Protein AF-A0A820R507-F1 (afdb_monomer)

Mean predicted aligned error: 16.2 Å

Foldseek 3Di:
DDDDDDDPPDDDDDDDPDPDDPVPDDDPPPPDDPPQPPVNVVVVLVCQQVDAAEAEEELVVC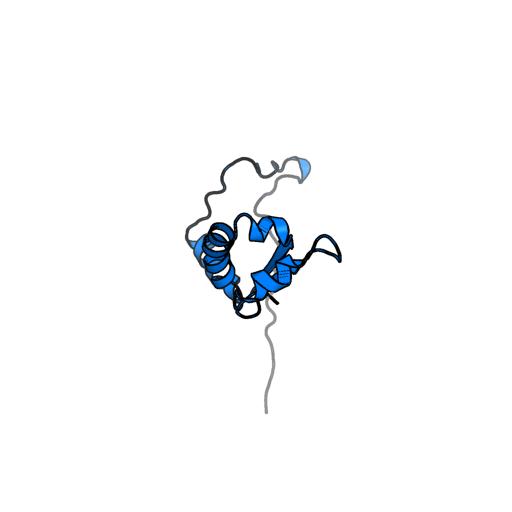LVVVVVCCVPVVVVRVSHHPNHAYEYDYPDPPDCSVVVVVVPVRYD

Nearest PDB structures (foldseek):
  1zkd-assembly1_A  TM=5.007E-01  e=3.782E+00  Rhodopseudomonas palustris CGA009
  1nup-assembly1_A  TM=4.226E-01  e=3.535E+00  Homo sapiens
  8e99-assembly1_D  TM=3.668E-01  e=7.944E+00  Homo sapiens

pLDDT: mean 75.04, std 13.39, range [41.31, 93.81]

Sequence (108 aa):
MHATLTSTTPWRPYIPLDNRSFYEQEYPQSNLPQRISNASYQNVLRQLPSLRLIVLGCARNVERNLDAFRSHMEPIINLFHSSSRILIFESDSKDKTVKKLRQWSRIE

Radius of gyration: 24.2 Å; Cα contacts (8 Å, |Δi|>4): 78; chains: 1; bounding box: 53×50×60 Å

Structure (mmCIF, N/CA/C/O backbone):
data_AF-A0A820R507-F1
#
_entry.id   AF-A0A820R507-F1
#
loop_
_atom_site.group_PDB
_atom_site.id
_atom_site.type_symbol
_atom_site.label_atom_id
_atom_site.label_alt_id
_atom_site.label_comp_id
_atom_site.label_asym_id
_atom_site.label_entity_id
_atom_site.label_seq_id
_atom_site.pdbx_PDB_ins_code
_atom_site.Cartn_x
_atom_site.Cartn_y
_atom_site.Cartn_z
_atom_site.occupancy
_atom_site.B_iso_or_equiv
_atom_site.auth_seq_id
_atom_site.auth_comp_id
_atom_site.auth_asym_id
_atom_site.auth_atom_id
_atom_site.pdbx_PDB_model_num
ATOM 1 N N . MET A 1 1 ? -31.447 -27.097 37.849 1.00 42.00 1 MET A N 1
ATOM 2 C CA . MET A 1 1 ? -30.322 -26.265 37.372 1.00 42.00 1 MET A CA 1
ATOM 3 C C . MET A 1 1 ? -30.913 -25.163 36.509 1.00 42.00 1 MET A C 1
ATOM 5 O O . MET A 1 1 ? -31.551 -25.470 35.513 1.00 42.00 1 MET A O 1
ATOM 9 N N . HIS A 1 2 ? -30.838 -23.920 36.986 1.00 41.31 2 HIS A N 1
ATOM 10 C CA . HIS A 1 2 ? -31.463 -22.739 36.386 1.00 41.31 2 HIS A CA 1
ATOM 11 C C . HIS A 1 2 ? -30.558 -22.108 35.323 1.00 41.31 2 HIS A C 1
ATOM 13 O O . HIS A 1 2 ? -29.364 -21.956 35.559 1.00 41.31 2 HIS A O 1
ATOM 19 N N . ALA A 1 3 ? -31.152 -21.651 34.221 1.00 43.16 3 ALA A N 1
ATOM 20 C CA . ALA A 1 3 ? -30.619 -20.560 33.409 1.00 43.16 3 ALA A CA 1
ATOM 21 C C . ALA A 1 3 ? -31.796 -19.831 32.743 1.00 43.16 3 ALA A C 1
ATOM 23 O O . ALA A 1 3 ? -32.206 -20.147 31.630 1.00 43.16 3 ALA A O 1
ATOM 24 N N . THR A 1 4 ? -32.381 -18.879 33.469 1.00 47.28 4 THR A N 1
ATOM 25 C CA . THR A 1 4 ? -33.401 -17.966 32.948 1.00 47.28 4 THR A CA 1
ATOM 26 C C . THR A 1 4 ? -32.681 -16.745 32.374 1.00 47.28 4 THR A C 1
ATOM 28 O O . THR A 1 4 ? -32.177 -15.911 33.122 1.00 47.28 4 THR A O 1
ATOM 31 N N . LEU A 1 5 ? -32.588 -16.644 31.047 1.00 53.16 5 LEU A N 1
ATOM 32 C CA . LEU A 1 5 ? -32.103 -15.441 30.366 1.00 53.16 5 LEU A CA 1
ATOM 33 C C . LEU A 1 5 ? -33.257 -14.439 30.243 1.00 53.16 5 LEU A C 1
ATOM 35 O O . LEU A 1 5 ? -33.985 -14.438 29.256 1.00 53.16 5 LEU A O 1
ATOM 39 N N . THR A 1 6 ? -33.435 -13.576 31.241 1.00 55.66 6 THR A N 1
ATOM 40 C CA . THR A 1 6 ? -34.301 -12.391 31.126 1.00 55.66 6 THR A CA 1
ATOM 41 C C . THR A 1 6 ? -33.438 -11.141 31.037 1.00 55.66 6 THR A C 1
ATOM 43 O O . THR A 1 6 ? -33.063 -10.557 32.050 1.00 55.66 6 THR A O 1
ATOM 46 N N . SER A 1 7 ? -33.133 -10.723 29.811 1.00 55.88 7 SER A N 1
ATOM 47 C CA . SER A 1 7 ? -32.661 -9.370 29.506 1.00 55.88 7 SER A CA 1
ATOM 48 C C . SER A 1 7 ? -33.596 -8.774 28.458 1.00 55.88 7 SER A C 1
ATOM 50 O O . SER A 1 7 ? -33.295 -8.715 27.270 1.00 55.88 7 SER A O 1
ATOM 52 N N . THR A 1 8 ? -34.798 -8.395 28.886 1.00 59.00 8 THR A N 1
ATOM 53 C CA . THR A 1 8 ? -35.704 -7.567 28.086 1.00 59.00 8 THR A CA 1
ATOM 54 C C . THR A 1 8 ? -35.333 -6.114 28.330 1.00 59.00 8 THR A C 1
ATOM 56 O O . THR A 1 8 ? -35.829 -5.483 29.263 1.00 59.00 8 THR A O 1
ATOM 59 N N . THR A 1 9 ? -34.419 -5.582 27.520 1.00 67.56 9 THR A N 1
ATOM 60 C CA . THR A 1 9 ? -34.203 -4.135 27.467 1.00 67.56 9 THR A CA 1
ATOM 61 C C . THR A 1 9 ? -35.489 -3.506 26.917 1.00 67.56 9 THR A C 1
ATOM 63 O O . THR A 1 9 ? -35.923 -3.894 25.831 1.00 67.56 9 THR A O 1
ATOM 66 N N . PRO A 1 10 ? -36.157 -2.596 27.648 1.00 71.94 10 PRO A N 1
ATOM 67 C CA . PRO A 1 10 ? -37.394 -1.998 27.167 1.00 71.94 10 PRO A CA 1
ATOM 68 C C . PRO A 1 10 ? -37.104 -1.157 25.923 1.00 71.94 10 PRO A C 1
ATOM 70 O O . PRO A 1 10 ? -36.216 -0.301 25.938 1.00 71.94 10 PRO A O 1
ATOM 73 N N . TRP A 1 11 ? -37.859 -1.406 24.852 1.00 61.09 11 TRP A N 1
ATOM 74 C CA . TRP A 1 11 ? -37.844 -0.594 23.640 1.00 61.09 11 TRP A CA 1
ATOM 75 C C . TRP A 1 11 ? -38.111 0.865 24.011 1.00 61.09 11 TRP A C 1
ATOM 77 O O . TRP A 1 11 ? -39.168 1.191 24.551 1.00 61.09 11 TRP A O 1
ATOM 87 N N . ARG A 1 12 ? -37.146 1.747 23.745 1.00 76.94 12 ARG A N 1
ATOM 88 C CA . ARG A 1 12 ? -37.347 3.194 23.847 1.00 76.94 12 ARG A CA 1
ATOM 89 C C . ARG A 1 12 ? -37.554 3.746 22.440 1.00 76.94 12 ARG A C 1
ATOM 91 O O . ARG A 1 12 ? -36.759 3.407 21.561 1.00 76.94 12 ARG A O 1
ATOM 98 N N . PRO A 1 13 ? -38.588 4.569 22.205 1.00 73.50 13 PRO A N 1
ATOM 99 C CA . PRO A 1 13 ? -38.745 5.241 20.926 1.00 73.50 13 PRO A CA 1
ATOM 100 C C . PRO A 1 13 ? -37.520 6.122 20.664 1.00 73.50 13 PRO A C 1
ATOM 102 O O . PRO A 1 13 ? -37.037 6.819 21.559 1.00 73.50 13 PRO A O 1
ATOM 105 N N . TYR A 1 14 ? -37.001 6.054 19.440 1.00 71.69 14 TYR A N 1
ATOM 106 C CA . TYR A 1 14 ? -35.942 6.945 18.987 1.00 71.69 14 TYR A CA 1
ATOM 107 C C . TYR A 1 14 ? -36.497 8.370 18.953 1.00 71.69 14 TYR A C 1
ATOM 109 O O . TYR A 1 14 ? -37.454 8.644 18.233 1.00 71.69 14 TYR A O 1
ATOM 117 N N . ILE A 1 15 ? -35.913 9.256 19.758 1.00 78.25 15 ILE A N 1
ATOM 118 C CA . ILE A 1 15 ? -36.209 10.687 19.740 1.00 78.25 15 ILE A CA 1
ATOM 119 C C . ILE A 1 15 ? -35.116 11.332 18.883 1.00 78.25 15 ILE A C 1
ATOM 121 O O . ILE A 1 15 ? -33.952 11.314 19.299 1.00 78.25 15 ILE A O 1
ATOM 125 N N . PRO A 1 16 ? -35.443 11.856 17.690 1.00 69.19 16 PRO A N 1
ATOM 126 C CA . PRO A 1 16 ? -34.487 12.600 16.884 1.00 69.19 16 PRO A CA 1
ATOM 127 C C . PRO A 1 16 ? -33.944 13.790 17.679 1.00 69.19 16 PRO A C 1
ATOM 129 O O . PRO A 1 16 ? -34.695 14.491 18.355 1.00 69.19 16 PRO A O 1
ATOM 132 N N . LEU A 1 17 ? -32.634 14.026 17.593 1.00 74.50 17 LEU A N 1
ATOM 133 C CA . LEU A 1 17 ? -31.999 15.198 18.207 1.00 74.50 17 LEU A CA 1
ATOM 134 C C . LEU A 1 17 ? -32.384 16.503 17.480 1.00 74.50 17 LEU A C 1
ATOM 136 O O . LEU A 1 17 ? -32.284 17.583 18.055 1.00 74.50 17 LEU A O 1
ATOM 140 N N . ASP A 1 18 ? -32.818 16.385 16.223 1.00 71.25 18 ASP A N 1
ATOM 141 C CA . ASP A 1 18 ? -33.277 17.477 15.372 1.00 71.25 18 ASP A CA 1
ATOM 142 C C . ASP A 1 18 ? -34.728 17.216 14.952 1.00 71.25 18 ASP A C 1
ATOM 144 O O . ASP A 1 18 ? -35.042 16.152 14.419 1.00 71.25 18 ASP A O 1
ATOM 148 N N . ASN A 1 19 ? -35.613 18.171 15.242 1.00 77.12 19 ASN A N 1
ATOM 149 C CA . ASN A 1 19 ? -37.050 18.080 14.964 1.00 77.12 19 ASN A CA 1
ATOM 150 C C . ASN A 1 19 ? -37.439 18.806 13.662 1.00 77.12 19 ASN A C 1
ATOM 152 O O . ASN A 1 19 ? -38.624 19.004 13.395 1.00 77.12 19 ASN A O 1
ATOM 156 N N . ARG A 1 20 ? -36.450 19.260 12.882 1.00 74.50 20 ARG A N 1
ATOM 157 C CA . ARG A 1 20 ? -36.661 19.862 11.562 1.00 74.50 20 ARG A CA 1
ATOM 158 C C . ARG A 1 20 ? -37.059 18.798 10.548 1.00 74.50 20 ARG A C 1
ATOM 160 O O . ARG A 1 20 ? -36.623 17.647 10.623 1.00 74.50 20 ARG A O 1
ATOM 167 N N . SER A 1 21 ? -37.882 19.186 9.579 1.00 71.81 21 SER A N 1
ATOM 168 C CA . SER A 1 21 ? -38.206 18.297 8.467 1.00 71.81 21 SER A CA 1
ATOM 169 C C . SER A 1 21 ? -36.953 18.012 7.631 1.00 71.81 21 SER A C 1
ATOM 171 O O . SER A 1 21 ? -36.033 18.827 7.568 1.00 71.81 21 SER A O 1
ATOM 173 N N . PHE A 1 22 ? -36.920 16.866 6.945 1.00 64.50 22 PHE A N 1
ATOM 174 C CA . PHE A 1 22 ? -35.797 16.473 6.080 1.00 64.50 22 PHE A CA 1
ATOM 175 C C . PHE A 1 22 ? -35.391 17.570 5.072 1.00 64.50 22 PHE A C 1
ATOM 177 O O . PHE A 1 22 ? -34.230 17.674 4.695 1.00 64.50 22 PHE A O 1
ATOM 184 N N . TYR A 1 23 ? -36.343 18.411 4.660 1.00 69.19 23 TYR A N 1
ATOM 185 C CA . TYR A 1 23 ? -36.138 19.497 3.699 1.00 69.19 23 TYR A CA 1
ATOM 186 C C . TYR A 1 23 ? -35.590 20.793 4.316 1.00 69.19 23 TYR A C 1
ATOM 188 O O . TYR A 1 23 ? -35.093 21.647 3.590 1.00 69.19 23 TYR A O 1
ATOM 196 N N . GLU A 1 24 ? -35.675 20.944 5.637 1.00 72.00 24 GLU A N 1
ATOM 197 C CA . GLU A 1 24 ? -35.149 22.089 6.397 1.00 72.00 24 GLU A CA 1
ATOM 198 C C . GLU A 1 24 ? -33.777 21.798 7.013 1.00 72.00 24 GLU A C 1
ATOM 200 O O . GLU A 1 24 ? -33.166 22.665 7.645 1.00 72.00 24 GLU A O 1
ATOM 205 N N . GLN A 1 25 ? -33.296 20.564 6.865 1.00 65.69 25 GLN A N 1
ATOM 206 C CA . GLN A 1 25 ? -31.997 20.164 7.360 1.00 65.69 25 GLN A CA 1
ATOM 207 C C . GLN A 1 25 ? -30.917 20.765 6.455 1.00 65.69 25 GLN A C 1
ATOM 209 O O . GLN A 1 25 ? -30.823 20.448 5.268 1.00 65.69 25 GLN A O 1
ATOM 214 N N . GLU A 1 26 ? -30.100 21.663 7.007 1.00 67.12 26 GLU A N 1
ATOM 215 C CA . GLU A 1 26 ? -28.947 22.190 6.283 1.00 67.12 26 GLU A CA 1
ATOM 216 C C . GLU A 1 26 ? -28.011 21.030 5.927 1.00 67.12 26 GLU A C 1
ATOM 218 O O . GLU A 1 26 ? -27.597 20.255 6.796 1.00 67.12 26 GLU A O 1
ATOM 223 N N . TYR A 1 27 ? -27.674 20.898 4.641 1.00 62.25 27 TYR A N 1
ATOM 224 C CA . TYR A 1 27 ? -26.680 19.922 4.210 1.00 62.25 27 TYR A CA 1
ATOM 225 C C . TYR A 1 27 ? -25.366 20.191 4.949 1.00 62.25 27 TYR A C 1
ATOM 227 O O . TYR A 1 27 ? -24.922 21.344 4.990 1.00 62.25 27 TYR A O 1
ATOM 235 N N . PRO A 1 28 ? -24.708 19.157 5.505 1.00 61.22 28 PRO A N 1
ATOM 236 C CA . PRO A 1 28 ? -23.419 19.345 6.145 1.00 61.22 28 PRO A CA 1
ATOM 237 C C . PRO A 1 28 ? -22.455 19.974 5.136 1.00 61.22 28 PRO A C 1
ATOM 239 O O . PRO A 1 28 ? -22.166 19.389 4.091 1.00 61.22 28 PRO A O 1
ATOM 242 N N . GLN A 1 29 ? -21.982 21.188 5.433 1.00 61.88 29 GLN A N 1
ATOM 243 C CA . GLN A 1 29 ? -21.073 21.915 4.554 1.00 61.88 29 GLN A CA 1
ATOM 244 C C . GLN A 1 29 ? -19.739 21.163 4.472 1.00 61.88 29 GLN A C 1
ATOM 246 O O . GLN A 1 29 ? -18.898 21.248 5.366 1.00 61.88 29 GLN A O 1
ATOM 251 N N . SER A 1 30 ? -19.538 20.429 3.376 1.00 59.44 30 SER A N 1
ATOM 252 C CA . SER A 1 30 ? -18.344 19.616 3.094 1.00 59.44 30 SER A CA 1
ATOM 253 C C . SER A 1 30 ? -17.053 20.425 2.950 1.00 59.44 30 SER A C 1
ATOM 255 O O . SER A 1 30 ? -15.967 19.857 2.916 1.00 59.44 30 SER A O 1
ATOM 257 N N . ASN A 1 31 ? -17.172 21.747 2.833 1.00 61.75 31 ASN A N 1
ATOM 258 C CA . ASN A 1 31 ? -16.083 22.642 2.444 1.00 61.75 31 ASN A CA 1
ATOM 259 C C . ASN A 1 31 ? -15.336 23.222 3.651 1.00 61.75 31 ASN A C 1
ATOM 261 O O . ASN A 1 31 ? -14.324 23.899 3.481 1.00 61.75 31 ASN A O 1
ATOM 265 N N . LEU A 1 32 ? -15.841 22.999 4.867 1.00 61.75 32 LEU A N 1
ATOM 266 C CA . LEU A 1 32 ? -15.183 23.445 6.086 1.00 61.75 32 LEU A CA 1
ATOM 267 C C . LEU A 1 32 ? -14.261 22.334 6.595 1.00 61.75 32 LEU A C 1
ATOM 269 O O . LEU A 1 32 ? -14.692 21.180 6.666 1.00 61.75 32 LEU A O 1
ATOM 273 N N . PRO A 1 33 ? -13.012 22.649 6.985 1.00 53.84 33 PRO A N 1
ATOM 274 C CA . PRO A 1 33 ? -12.152 21.678 7.639 1.00 53.84 33 PRO A CA 1
ATOM 275 C C . PRO A 1 33 ? -12.848 21.206 8.917 1.00 53.84 33 PRO A C 1
ATOM 277 O O . PRO A 1 33 ? -12.960 21.943 9.899 1.00 53.84 33 PRO A O 1
ATOM 280 N N . GLN A 1 34 ? -13.357 19.974 8.896 1.00 58.88 34 GLN A N 1
ATOM 281 C CA . GLN A 1 34 ? -13.975 19.376 10.067 1.00 58.88 34 GLN A CA 1
ATOM 282 C C . GLN A 1 34 ? -12.882 19.193 11.112 1.00 58.88 34 GLN A C 1
ATOM 284 O O . GLN A 1 34 ? -11.949 18.408 10.938 1.00 58.88 34 GLN A O 1
ATOM 289 N N . ARG A 1 35 ? -12.974 19.957 12.201 1.00 56.88 35 ARG A N 1
ATOM 290 C CA . ARG A 1 35 ? -12.073 19.820 13.339 1.00 56.88 35 ARG A CA 1
ATOM 291 C C . ARG A 1 35 ? -12.357 18.470 13.988 1.00 56.88 35 ARG A C 1
ATOM 293 O O . ARG A 1 35 ? -13.264 18.343 14.807 1.00 56.88 35 ARG A O 1
ATOM 300 N N . ILE A 1 36 ? -11.602 17.453 13.585 1.00 57.72 36 ILE A N 1
ATOM 301 C CA . ILE A 1 36 ? -11.645 16.128 14.195 1.00 57.72 36 ILE A CA 1
ATOM 302 C C . ILE A 1 36 ? -11.292 16.336 15.668 1.00 57.72 36 ILE A C 1
ATOM 304 O O . ILE A 1 36 ? -10.205 16.813 15.994 1.00 57.72 36 ILE A O 1
ATOM 308 N N . SER A 1 37 ? -12.232 16.058 16.571 1.00 63.75 37 SER A N 1
ATOM 309 C CA . SER A 1 37 ? -11.934 16.112 17.999 1.00 63.75 37 SER A CA 1
ATOM 310 C C . SER A 1 37 ? -10.805 15.123 18.307 1.00 63.75 37 SER A C 1
ATOM 312 O O . SER A 1 37 ? -10.723 14.059 17.692 1.00 63.75 37 SER A O 1
ATOM 314 N N . ASN A 1 38 ? -9.939 15.431 19.275 1.00 59.44 38 ASN A N 1
ATOM 315 C CA . ASN A 1 38 ? -8.837 14.531 19.644 1.00 59.44 38 ASN A CA 1
ATOM 316 C C . ASN A 1 38 ? -9.329 13.110 19.991 1.00 59.44 38 ASN A C 1
ATOM 318 O O . ASN A 1 38 ? -8.634 12.136 19.716 1.00 59.44 38 ASN A O 1
ATOM 322 N N . ALA A 1 39 ? -10.547 12.980 20.531 1.00 60.97 39 ALA A N 1
ATOM 323 C CA . ALA A 1 39 ? -11.195 11.691 20.777 1.00 60.97 39 ALA A CA 1
ATOM 324 C C . ALA A 1 39 ? -11.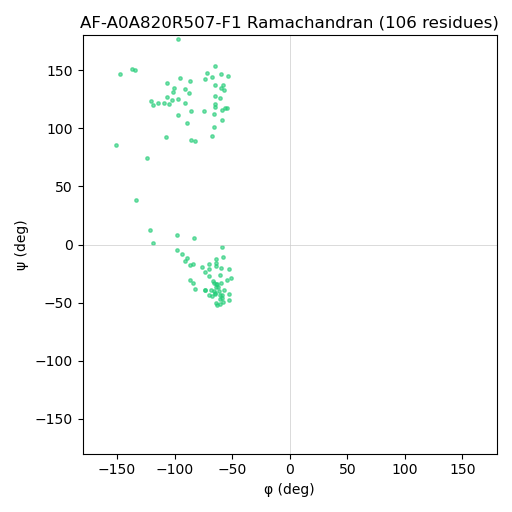514 10.928 19.476 1.00 60.97 39 ALA A C 1
ATOM 326 O O . ALA A 1 39 ? -11.298 9.721 19.402 1.00 60.97 39 ALA A O 1
ATOM 327 N N . SER A 1 40 ? -11.973 11.628 18.435 1.00 73.38 40 SER A N 1
ATOM 328 C CA . SER A 1 40 ? -12.219 11.043 17.113 1.00 73.38 40 SER A CA 1
ATOM 329 C C . SER A 1 40 ? -10.911 10.626 16.427 1.00 73.38 40 SER A C 1
ATOM 331 O O . SER A 1 40 ? -10.824 9.520 15.900 1.00 73.38 40 SER A O 1
ATOM 333 N N . TYR A 1 41 ? -9.843 11.422 16.550 1.00 77.38 41 TYR A N 1
ATOM 334 C CA . TYR A 1 41 ? -8.517 11.062 16.032 1.00 77.38 41 TYR A CA 1
ATOM 335 C C . TYR A 1 41 ? -7.960 9.779 16.674 1.00 77.38 41 TYR A C 1
ATOM 337 O O . TYR A 1 41 ? -7.514 8.869 15.977 1.00 77.38 41 TYR A O 1
ATOM 345 N N . GLN A 1 42 ? -8.041 9.666 18.004 1.00 79.12 42 GLN A N 1
ATOM 346 C CA . GLN A 1 42 ? -7.609 8.464 18.726 1.00 79.12 42 GLN A CA 1
ATOM 347 C C . GLN A 1 42 ? -8.445 7.233 18.352 1.00 79.12 42 GLN A C 1
ATOM 349 O O . GLN A 1 42 ? -7.905 6.134 18.232 1.00 79.12 42 GLN A O 1
ATOM 354 N N . ASN A 1 43 ? -9.749 7.406 18.125 1.00 85.19 43 ASN A N 1
ATOM 355 C CA . ASN A 1 43 ? -10.611 6.322 17.661 1.00 85.19 43 ASN A CA 1
ATOM 356 C C . ASN A 1 43 ? -10.227 5.847 16.257 1.00 85.19 43 ASN A C 1
ATOM 358 O O . ASN A 1 43 ? -10.157 4.641 16.038 1.00 85.19 43 ASN A O 1
ATOM 362 N N . VAL A 1 44 ? -9.912 6.766 15.338 1.00 84.19 44 VAL A N 1
ATOM 363 C CA . VAL A 1 44 ? -9.421 6.412 13.999 1.00 84.19 44 VAL A CA 1
ATOM 364 C C . VAL A 1 44 ? -8.120 5.622 14.105 1.00 84.19 44 VAL A C 1
ATOM 366 O O . VAL A 1 44 ? -8.050 4.512 13.587 1.00 84.19 44 VAL A O 1
ATOM 369 N N . LEU A 1 45 ? -7.123 6.117 14.848 1.00 85.44 45 LEU A N 1
ATOM 370 C CA . LEU A 1 45 ? -5.845 5.412 15.011 1.00 85.44 45 LEU A CA 1
ATOM 371 C C . LEU A 1 45 ? -5.994 4.018 15.633 1.00 85.44 45 LEU A C 1
ATOM 373 O O . LEU A 1 45 ? -5.243 3.114 15.284 1.00 85.44 45 LEU A O 1
ATOM 377 N N . ARG A 1 46 ? -6.969 3.819 16.526 1.00 87.81 46 ARG A N 1
ATOM 378 C CA . ARG A 1 46 ? -7.275 2.495 17.092 1.00 87.81 46 ARG A CA 1
ATOM 379 C C . ARG A 1 46 ? -7.907 1.540 16.081 1.00 87.81 46 ARG A C 1
ATOM 381 O O . ARG A 1 46 ? -7.772 0.332 16.240 1.00 87.81 46 ARG A O 1
ATOM 388 N N . GLN A 1 47 ? -8.605 2.062 15.076 1.00 90.00 47 GLN A N 1
ATOM 389 C CA . GLN A 1 47 ? -9.268 1.260 14.048 1.00 90.00 47 GLN A CA 1
ATOM 390 C C . GLN A 1 47 ? -8.342 0.910 12.881 1.00 90.00 47 GLN A C 1
ATOM 392 O O . GLN A 1 47 ? -8.498 -0.159 12.305 1.00 90.00 47 GLN A O 1
ATOM 397 N N . LEU A 1 48 ? -7.362 1.752 12.534 1.00 90.94 48 LEU A N 1
ATOM 398 C CA . LEU A 1 48 ? -6.481 1.489 11.384 1.00 90.94 48 LEU A CA 1
ATOM 399 C C . LEU A 1 48 ? -5.818 0.093 11.414 1.00 90.94 48 LEU A C 1
ATOM 401 O O . LEU A 1 48 ? -5.883 -0.588 10.389 1.00 90.94 48 LEU A O 1
ATOM 405 N N . PRO A 1 49 ? -5.301 -0.419 12.553 1.00 93.81 49 PRO A N 1
ATOM 406 C CA . PRO A 1 49 ? -4.685 -1.745 12.602 1.00 93.81 49 PRO A CA 1
ATOM 407 C C . PRO A 1 49 ? -5.637 -2.913 12.301 1.00 93.81 49 PRO A C 1
ATOM 409 O O . PRO A 1 49 ? -5.164 -4.008 12.000 1.00 93.81 49 PRO A O 1
ATOM 412 N N . SER A 1 50 ? -6.961 -2.722 12.385 1.00 92.31 50 SER A N 1
ATOM 413 C CA . SER A 1 50 ? -7.946 -3.751 12.016 1.00 92.31 50 SER A CA 1
ATOM 414 C C . SER A 1 50 ? -8.343 -3.703 10.537 1.00 92.31 50 SER A C 1
ATOM 416 O O . SER A 1 50 ? -8.947 -4.650 10.030 1.00 92.31 50 SER A O 1
ATOM 418 N N . LEU A 1 51 ? -7.977 -2.637 9.823 1.00 91.81 51 LEU A N 1
ATOM 419 C CA . LEU A 1 51 ? -8.285 -2.439 8.412 1.00 91.81 51 LEU A CA 1
ATOM 420 C C . LEU A 1 51 ? -7.130 -2.905 7.526 1.00 91.81 51 LEU A C 1
ATOM 422 O O . LEU A 1 51 ? -5.957 -2.719 7.843 1.00 91.81 51 LEU A O 1
ATOM 426 N N . ARG A 1 52 ? -7.464 -3.489 6.373 1.00 91.81 52 ARG A N 1
ATOM 427 C CA . ARG A 1 52 ? -6.484 -3.890 5.358 1.00 91.81 52 ARG A CA 1
ATOM 428 C C . ARG A 1 52 ? -6.390 -2.815 4.287 1.00 91.81 52 ARG A C 1
ATOM 430 O O . ARG A 1 52 ? -7.398 -2.485 3.668 1.00 91.81 52 ARG A O 1
ATOM 437 N N . LEU A 1 53 ? -5.182 -2.321 4.043 1.00 91.19 53 LEU A N 1
ATOM 438 C CA . LEU A 1 53 ? -4.903 -1.388 2.960 1.00 91.19 53 LEU A CA 1
ATOM 439 C C . LEU A 1 53 ? -4.277 -2.128 1.773 1.00 91.19 53 LEU A C 1
ATOM 441 O O . LEU A 1 53 ? -3.351 -2.924 1.936 1.00 91.19 53 LEU A O 1
ATOM 445 N N . ILE A 1 54 ? -4.771 -1.835 0.573 1.00 89.69 54 ILE A N 1
ATOM 446 C CA . ILE A 1 54 ? -4.157 -2.250 -0.688 1.00 89.69 54 ILE A CA 1
ATOM 447 C C . ILE A 1 54 ? -3.797 -0.979 -1.449 1.00 89.69 54 ILE A C 1
ATOM 449 O O . ILE A 1 54 ? -4.675 -0.175 -1.762 1.00 89.69 54 ILE A O 1
ATOM 453 N N . VAL A 1 55 ? -2.510 -0.797 -1.738 1.00 87.88 55 VAL A N 1
ATOM 454 C CA . VAL A 1 55 ? -2.012 0.318 -2.552 1.00 87.88 55 VAL A CA 1
ATOM 455 C C . VAL A 1 55 ? -1.715 -0.200 -3.950 1.00 87.88 55 VAL A C 1
ATOM 457 O O . VAL A 1 55 ? -0.953 -1.149 -4.104 1.00 87.88 55 VAL A O 1
ATOM 460 N N . LEU A 1 56 ? -2.314 0.424 -4.963 1.00 86.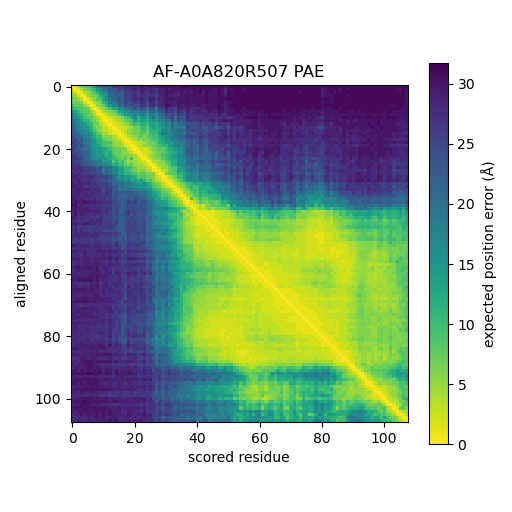62 56 LEU A N 1
ATOM 461 C CA . LEU A 1 56 ? -2.138 0.066 -6.369 1.00 86.62 56 LEU A CA 1
ATOM 462 C C . LEU A 1 56 ? -1.267 1.123 -7.052 1.00 86.62 56 LEU A C 1
ATOM 464 O O . LEU A 1 56 ? -1.568 2.315 -6.980 1.00 86.62 56 LEU A O 1
ATOM 468 N N . GLY A 1 57 ? -0.197 0.696 -7.720 1.00 85.38 57 GLY A N 1
ATOM 469 C CA . GLY A 1 57 ? 0.728 1.587 -8.419 1.00 85.38 57 GLY A CA 1
ATOM 470 C C . GLY A 1 57 ? 1.086 1.095 -9.817 1.00 85.38 57 GLY A C 1
ATOM 471 O O . GLY A 1 57 ? 1.140 -0.103 -10.076 1.00 85.38 57 GLY A O 1
ATOM 472 N N . CYS A 1 58 ? 1.373 2.030 -10.722 1.00 86.94 58 CYS A N 1
ATOM 473 C CA . CYS A 1 58 ? 1.970 1.716 -12.020 1.00 86.94 58 CYS A CA 1
ATOM 474 C C . CYS A 1 58 ? 3.498 1.695 -11.8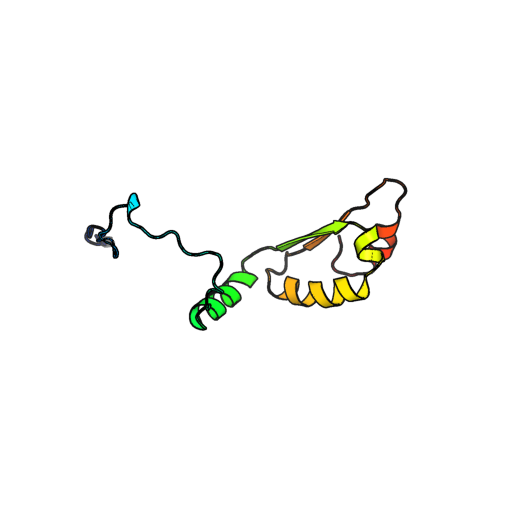97 1.00 86.94 58 CYS A C 1
ATOM 476 O O . CYS A 1 58 ? 4.094 2.653 -11.396 1.00 86.94 58 CYS A O 1
ATOM 478 N N . ALA A 1 59 ? 4.130 0.635 -12.399 1.00 85.69 59 ALA A N 1
ATOM 479 C CA . ALA A 1 59 ? 5.559 0.372 -12.257 1.00 85.69 59 ALA A CA 1
ATOM 480 C C . ALA A 1 59 ? 6.440 1.546 -12.703 1.00 85.69 59 ALA A C 1
ATOM 482 O O . ALA A 1 59 ? 7.294 1.986 -11.938 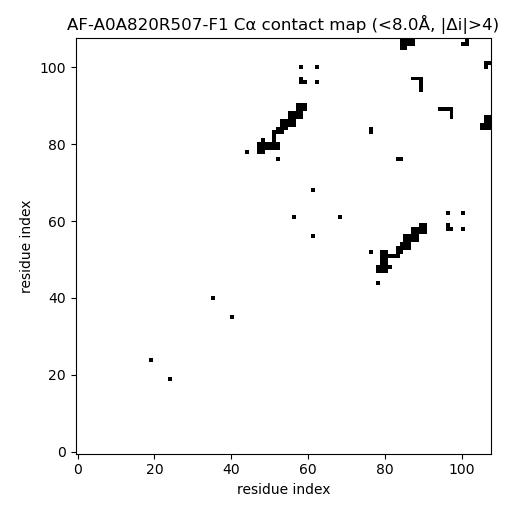1.00 85.69 59 ALA A O 1
ATOM 483 N N . ARG A 1 60 ? 6.188 2.126 -13.885 1.00 83.94 60 ARG A N 1
ATOM 484 C CA . ARG A 1 60 ? 6.985 3.259 -14.400 1.00 83.94 60 ARG A CA 1
ATOM 485 C C . ARG A 1 60 ? 6.907 4.498 -13.514 1.00 83.94 60 ARG A C 1
ATOM 487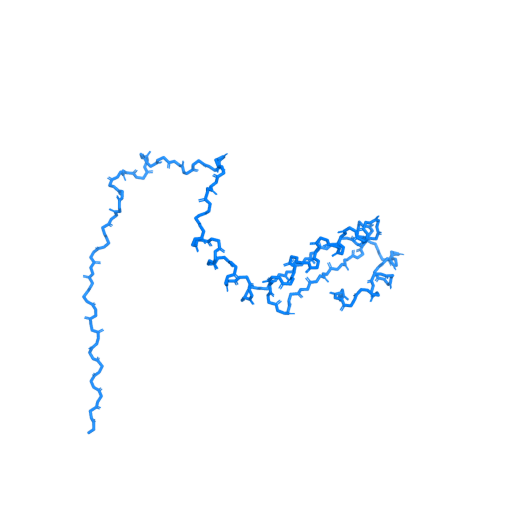 O O . ARG A 1 60 ? 7.888 5.227 -13.388 1.00 83.94 60 ARG A O 1
ATOM 494 N N . ASN A 1 61 ? 5.745 4.760 -12.921 1.00 84.12 61 ASN A N 1
ATOM 495 C CA . ASN A 1 61 ? 5.547 5.938 -12.076 1.00 84.12 61 ASN A CA 1
ATOM 496 C C . ASN A 1 61 ? 6.257 5.767 -10.736 1.00 84.12 61 ASN A C 1
ATOM 498 O O . ASN A 1 61 ? 6.857 6.721 -10.238 1.00 84.12 61 ASN A O 1
ATOM 502 N N . VAL A 1 62 ? 6.204 4.551 -10.188 1.00 86.06 62 VAL A N 1
ATOM 503 C CA . VAL A 1 62 ? 6.904 4.213 -8.950 1.00 86.06 62 VAL A CA 1
ATOM 504 C C . VAL A 1 62 ? 8.414 4.183 -9.176 1.00 86.06 62 VAL A C 1
ATOM 506 O O . VAL A 1 62 ? 9.127 4.779 -8.387 1.00 86.06 62 VAL A O 1
ATOM 509 N N . GLU A 1 63 ? 8.918 3.606 -10.272 1.00 84.69 63 GLU A N 1
ATOM 510 C CA . GLU A 1 63 ? 10.360 3.596 -10.589 1.00 84.69 63 GLU A CA 1
ATOM 511 C C . GLU A 1 63 ? 10.938 5.007 -10.704 1.00 84.69 63 GLU A C 1
ATOM 513 O O . GLU A 1 63 ? 11.991 5.282 -10.136 1.00 84.69 63 GLU A O 1
ATOM 518 N N . ARG A 1 64 ? 10.233 5.926 -11.379 1.00 86.44 64 ARG A N 1
ATOM 519 C CA . ARG A 1 64 ? 10.682 7.321 -11.524 1.00 86.44 64 ARG A CA 1
ATOM 520 C C . ARG A 1 64 ? 10.836 8.057 -10.193 1.00 86.44 64 ARG A C 1
ATOM 522 O O . ARG A 1 64 ? 11.606 9.006 -10.135 1.00 86.44 64 ARG A O 1
ATOM 529 N N . ASN A 1 65 ? 10.100 7.652 -9.158 1.00 86.88 65 ASN A N 1
ATOM 530 C CA . ASN A 1 65 ? 10.058 8.332 -7.862 1.00 86.88 65 ASN A CA 1
ATOM 531 C C . ASN A 1 65 ? 10.182 7.342 -6.698 1.00 86.88 65 ASN A C 1
ATOM 533 O O . ASN A 1 65 ? 9.495 7.492 -5.686 1.00 86.88 65 ASN A O 1
ATOM 537 N N . LEU A 1 66 ? 11.018 6.312 -6.847 1.00 84.50 66 LEU A N 1
ATOM 538 C CA . LEU A 1 66 ? 11.009 5.157 -5.948 1.00 84.50 66 LEU A CA 1
ATOM 539 C C . LEU A 1 66 ? 11.275 5.543 -4.493 1.00 84.50 66 LEU A C 1
ATOM 541 O O . LEU A 1 66 ? 10.529 5.131 -3.607 1.00 84.50 66 LEU A O 1
ATOM 545 N N . ASP A 1 67 ? 12.286 6.375 -4.254 1.00 85.69 67 ASP A N 1
ATOM 546 C CA . ASP A 1 67 ? 12.676 6.783 -2.903 1.00 85.69 67 ASP A CA 1
ATOM 547 C C . ASP A 1 67 ? 11.580 7.601 -2.214 1.00 85.69 67 ASP A C 1
ATOM 549 O O . ASP A 1 67 ? 11.246 7.355 -1.054 1.00 85.69 67 ASP A O 1
ATOM 553 N N . ALA A 1 68 ? 10.957 8.530 -2.946 1.00 89.25 68 ALA A N 1
ATOM 554 C CA . ALA A 1 68 ? 9.853 9.338 -2.434 1.00 89.25 68 ALA A CA 1
ATOM 555 C C . ALA A 1 68 ? 8.608 8.481 -2.173 1.00 89.25 68 ALA A C 1
ATOM 557 O O . ALA A 1 68 ? 7.977 8.596 -1.123 1.00 89.25 68 ALA A O 1
ATOM 558 N N . PHE A 1 69 ? 8.269 7.586 -3.104 1.00 88.19 69 PHE A N 1
ATOM 559 C CA . PHE A 1 69 ? 7.147 6.669 -2.945 1.00 88.19 69 PHE A CA 1
ATOM 560 C C . PHE A 1 69 ? 7.355 5.758 -1.730 1.00 88.19 69 PHE A C 1
ATOM 562 O O . PHE A 1 69 ? 6.445 5.607 -0.918 1.00 88.19 69 PHE A O 1
ATOM 569 N N . ARG A 1 70 ? 8.563 5.219 -1.547 1.00 85.75 70 ARG A N 1
ATOM 570 C CA . ARG A 1 70 ? 8.917 4.396 -0.389 1.00 85.75 70 ARG A CA 1
ATOM 571 C C . ARG A 1 70 ? 8.828 5.171 0.924 1.00 85.75 70 ARG A C 1
ATOM 573 O O . ARG A 1 70 ? 8.130 4.728 1.833 1.00 85.75 70 ARG A O 1
ATOM 580 N N . SER A 1 71 ? 9.480 6.331 0.996 1.00 88.56 71 SER A N 1
ATOM 581 C CA . SER A 1 71 ? 9.502 7.197 2.182 1.00 88.56 71 SER A CA 1
ATOM 582 C C . SER A 1 71 ? 8.095 7.600 2.636 1.00 88.56 71 SER A C 1
ATOM 584 O O . SER A 1 71 ? 7.799 7.603 3.828 1.00 88.56 71 SER A O 1
ATOM 586 N N . HIS A 1 72 ? 7.195 7.884 1.691 1.00 89.94 72 HIS A N 1
ATOM 587 C CA . HIS A 1 72 ? 5.829 8.293 2.014 1.00 89.94 72 HIS A CA 1
ATOM 588 C C . HIS A 1 72 ? 4.892 7.116 2.306 1.00 89.94 72 HIS A C 1
ATOM 590 O O . HIS A 1 72 ? 4.045 7.224 3.190 1.00 89.94 72 HIS A O 1
ATOM 596 N N . MET A 1 73 ? 5.015 5.996 1.588 1.00 88.38 73 MET A N 1
ATOM 597 C CA . MET A 1 73 ? 4.057 4.889 1.704 1.00 88.38 73 MET A CA 1
ATOM 598 C C . MET A 1 73 ? 4.359 3.943 2.866 1.00 88.38 73 MET A C 1
ATOM 600 O O . MET A 1 73 ? 3.416 3.425 3.465 1.00 88.38 73 MET A O 1
ATOM 604 N N . GLU A 1 74 ? 5.630 3.721 3.228 1.00 84.69 74 GLU A N 1
ATOM 605 C CA . GLU A 1 74 ? 5.974 2.828 4.349 1.00 84.69 74 GLU A CA 1
ATOM 606 C C . GLU A 1 74 ? 5.319 3.260 5.675 1.00 84.69 74 GLU A C 1
ATOM 608 O O . GLU A 1 74 ? 4.663 2.417 6.297 1.00 84.69 74 GLU A O 1
ATOM 613 N N . PRO A 1 75 ? 5.407 4.537 6.107 1.00 88.75 75 PRO A N 1
ATOM 614 C CA . PRO A 1 75 ? 4.765 4.986 7.338 1.00 88.75 75 PRO A CA 1
ATOM 615 C C . PRO A 1 75 ? 3.247 4.835 7.296 1.00 88.75 75 PRO A C 1
ATOM 617 O O . PRO A 1 75 ? 2.657 4.414 8.285 1.00 88.75 75 PRO A O 1
ATOM 620 N N . ILE A 1 76 ? 2.622 5.132 6.150 1.00 90.31 76 ILE A N 1
ATOM 621 C CA . ILE A 1 76 ? 1.165 5.055 5.989 1.00 90.31 76 ILE A CA 1
ATOM 622 C C . ILE A 1 76 ? 0.700 3.610 6.145 1.00 90.31 76 ILE A C 1
ATOM 624 O O . ILE A 1 76 ? -0.196 3.342 6.937 1.00 90.31 76 ILE A O 1
ATOM 628 N N . ILE A 1 77 ? 1.325 2.669 5.436 1.00 88.50 77 ILE A N 1
ATOM 629 C CA . ILE A 1 77 ? 0.930 1.254 5.457 1.00 88.50 77 ILE A CA 1
ATOM 630 C C . ILE A 1 77 ? 1.155 0.630 6.834 1.00 88.50 77 ILE A C 1
ATOM 632 O O . ILE A 1 77 ? 0.366 -0.212 7.252 1.00 88.50 77 ILE A O 1
ATOM 636 N N . ASN A 1 78 ? 2.187 1.065 7.561 1.00 88.88 78 ASN A N 1
ATOM 637 C CA . ASN A 1 78 ? 2.462 0.592 8.919 1.00 88.88 78 ASN A CA 1
ATOM 638 C C . ASN A 1 78 ? 1.362 0.946 9.934 1.00 88.88 78 ASN A C 1
ATOM 640 O O . ASN A 1 78 ? 1.337 0.355 11.010 1.00 88.88 78 ASN A O 1
ATOM 644 N N . LEU A 1 79 ? 0.460 1.880 9.614 1.00 91.06 79 LEU A N 1
ATOM 645 C CA . LEU A 1 79 ? -0.702 2.175 10.456 1.00 91.06 79 LEU A CA 1
ATOM 646 C C . LEU A 1 79 ? -1.811 1.119 10.325 1.00 91.06 79 LEU A C 1
ATOM 648 O O . LEU A 1 79 ? -2.674 1.036 11.197 1.00 91.06 79 LEU A O 1
ATOM 652 N N . PHE A 1 80 ? -1.806 0.337 9.244 1.00 93.62 80 PHE A N 1
ATOM 653 C CA . PHE A 1 80 ? -2.850 -0.631 8.919 1.00 93.62 80 PHE A CA 1
ATOM 654 C C . PHE A 1 80 ? -2.491 -2.052 9.369 1.00 93.62 80 PHE A C 1
ATOM 656 O O . PHE A 1 80 ? -1.403 -2.320 9.879 1.00 93.62 80 PHE A O 1
ATOM 663 N N . HIS A 1 81 ? -3.417 -2.992 9.164 1.00 92.19 81 HIS A N 1
ATOM 664 C CA . HIS A 1 81 ? -3.201 -4.408 9.443 1.00 92.19 81 HIS A CA 1
ATOM 665 C C . HIS A 1 81 ? -1.936 -4.935 8.744 1.00 92.19 81 HIS A C 1
ATOM 667 O O . HIS A 1 81 ? -1.649 -4.573 7.600 1.00 92.19 81 HIS A O 1
ATOM 673 N N . SER A 1 82 ? -1.220 -5.864 9.384 1.00 88.38 82 SER A N 1
ATOM 674 C CA . SER A 1 82 ? 0.046 -6.436 8.887 1.00 88.38 82 SER A CA 1
ATOM 675 C C . SER A 1 82 ? -0.066 -7.145 7.532 1.00 88.38 82 SER A C 1
ATOM 677 O O . SER A 1 82 ? 0.925 -7.308 6.829 1.00 88.38 82 SER 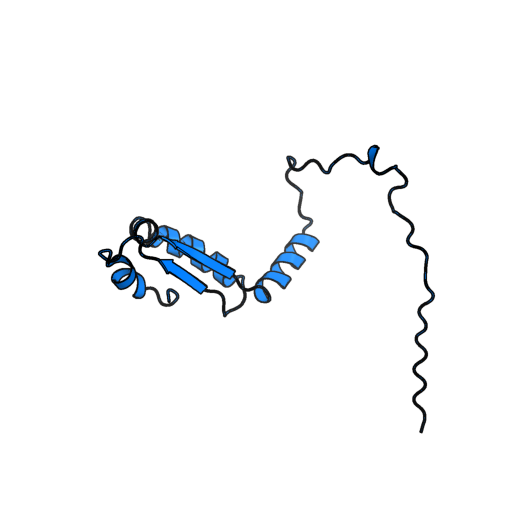A O 1
ATOM 679 N N . SER A 1 83 ? -1.278 -7.547 7.145 1.00 89.12 83 SER A N 1
ATOM 680 C CA . SER A 1 83 ? -1.567 -8.135 5.832 1.00 89.12 83 SER A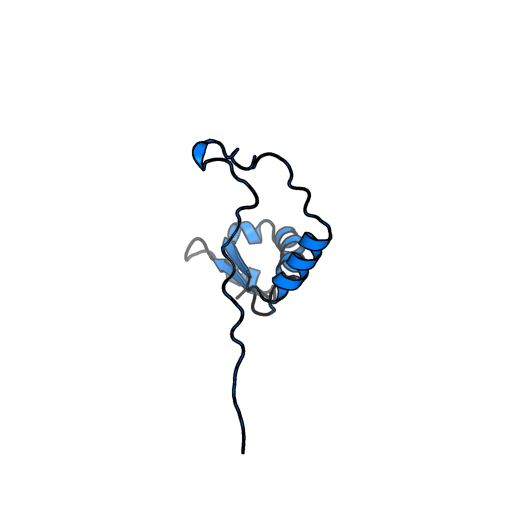 CA 1
ATOM 681 C C . SER A 1 83 ? -1.785 -7.105 4.717 1.00 89.12 83 SER A C 1
ATOM 683 O O . SER A 1 83 ? -2.239 -7.495 3.642 1.00 89.12 83 SER A O 1
ATOM 685 N N . SER A 1 84 ? -1.585 -5.812 4.976 1.00 89.62 84 SER A N 1
ATOM 686 C CA . SER A 1 84 ? -1.680 -4.752 3.966 1.00 89.62 84 SER A CA 1
ATOM 687 C C . SER A 1 84 ? -0.552 -4.886 2.942 1.00 89.62 84 SER A C 1
ATOM 689 O O . SER A 1 84 ? 0.554 -5.302 3.290 1.00 89.62 84 SER A O 1
ATOM 691 N N . ARG A 1 85 ? -0.828 -4.573 1.671 1.00 85.44 85 ARG A N 1
ATOM 692 C CA . ARG A 1 85 ? 0.091 -4.857 0.552 1.00 85.44 85 ARG A CA 1
ATOM 693 C C . ARG A 1 85 ? 0.195 -3.687 -0.418 1.00 85.44 85 ARG A C 1
ATOM 695 O O . ARG A 1 85 ? -0.763 -2.936 -0.605 1.00 85.44 85 ARG A O 1
ATOM 702 N N . ILE A 1 86 ? 1.354 -3.574 -1.064 1.00 86.50 86 ILE A N 1
ATOM 703 C CA . ILE A 1 86 ? 1.562 -2.711 -2.228 1.00 86.50 86 ILE A CA 1
ATOM 704 C C . ILE A 1 86 ? 1.621 -3.617 -3.449 1.00 86.50 86 ILE A C 1
ATOM 706 O O . ILE A 1 86 ? 2.480 -4.490 -3.524 1.00 86.50 86 ILE A O 1
ATOM 710 N N . LEU A 1 87 ? 0.721 -3.394 -4.400 1.00 85.12 87 LEU A N 1
ATOM 711 C CA . LEU A 1 87 ? 0.701 -4.100 -5.672 1.00 85.12 87 LEU A CA 1
ATOM 712 C C . LEU A 1 87 ? 1.119 -3.130 -6.769 1.00 85.12 87 LEU A C 1
ATOM 714 O O . LEU A 1 87 ? 0.501 -2.076 -6.963 1.00 85.12 87 LEU A O 1
ATOM 718 N N . ILE A 1 88 ? 2.181 -3.487 -7.482 1.00 85.50 88 ILE A N 1
ATOM 719 C CA . ILE A 1 88 ? 2.707 -2.677 -8.573 1.00 85.50 88 ILE A CA 1
ATOM 720 C C . ILE A 1 88 ? 2.544 -3.433 -9.879 1.00 85.50 88 ILE A C 1
ATOM 722 O O . ILE A 1 88 ? 3.085 -4.521 -10.051 1.00 85.50 88 ILE A O 1
ATOM 726 N N . PHE A 1 89 ? 1.829 -2.818 -10.813 1.00 82.75 89 PHE A N 1
ATOM 727 C CA . PHE A 1 89 ? 1.526 -3.411 -12.105 1.00 82.75 89 PHE A CA 1
ATOM 728 C C . PHE A 1 89 ? 2.343 -2.763 -13.212 1.00 82.75 89 PHE A C 1
ATOM 730 O O . PHE A 1 89 ? 2.522 -1.542 -13.263 1.00 82.75 89 PHE A O 1
ATOM 737 N N . GLU A 1 90 ? 2.821 -3.599 -14.124 1.00 83.12 90 GLU A N 1
ATOM 738 C CA . GLU A 1 90 ? 3.399 -3.148 -15.381 1.00 83.12 90 GLU A CA 1
ATOM 739 C C . GLU A 1 90 ? 2.289 -2.664 -16.308 1.00 83.12 90 GLU A C 1
ATOM 741 O O . GLU A 1 90 ? 1.187 -3.206 -16.342 1.00 83.12 90 GLU A O 1
ATOM 746 N N . SER A 1 91 ? 2.589 -1.608 -17.054 1.00 78.06 91 SER A N 1
ATOM 747 C CA . SER A 1 91 ? 1.639 -1.026 -18.008 1.00 78.06 91 SER A CA 1
ATOM 748 C C . SER A 1 91 ? 1.683 -1.706 -19.379 1.00 78.06 91 SER A C 1
ATOM 750 O O . SER A 1 91 ? 0.756 -1.543 -20.164 1.00 78.06 91 SER A O 1
ATOM 752 N N . ASP A 1 92 ? 2.751 -2.452 -19.674 1.00 76.19 92 ASP A N 1
ATOM 753 C CA . ASP A 1 92 ? 2.932 -3.213 -20.911 1.00 76.19 92 ASP A CA 1
ATOM 754 C C . ASP A 1 92 ? 3.737 -4.490 -20.611 1.00 76.19 92 ASP A C 1
ATOM 756 O O . ASP A 1 92 ? 4.640 -4.485 -19.782 1.00 76.19 92 ASP A O 1
ATOM 760 N N . SER A 1 93 ? 3.439 -5.566 -21.334 1.00 65.81 93 SER A N 1
ATOM 761 C CA . SER A 1 93 ? 4.131 -6.864 -21.350 1.00 65.81 93 SER A CA 1
ATOM 762 C C . SER A 1 93 ? 5.647 -6.804 -21.594 1.00 65.81 93 SER A C 1
ATOM 764 O O . SER A 1 93 ? 6.368 -7.753 -21.283 1.00 65.81 93 SER A O 1
ATOM 766 N N . LYS A 1 94 ? 6.139 -5.711 -22.191 1.00 69.25 94 LYS A N 1
ATOM 767 C CA . LYS A 1 94 ? 7.572 -5.476 -22.441 1.00 69.25 94 LYS A CA 1
ATOM 768 C C . LYS A 1 94 ? 8.269 -4.725 -21.313 1.00 69.25 94 LYS A C 1
ATOM 770 O O . LYS A 1 94 ? 9.501 -4.653 -21.307 1.00 69.25 94 LYS A O 1
ATOM 775 N N . ASP A 1 95 ? 7.494 -4.137 -20.411 1.00 67.81 95 ASP A N 1
ATOM 776 C CA . ASP A 1 95 ? 8.014 -3.455 -19.242 1.00 67.81 95 ASP A CA 1
ATOM 777 C C . ASP A 1 95 ? 8.698 -4.501 -18.344 1.00 67.81 95 ASP A C 1
ATOM 779 O O . ASP A 1 95 ? 8.256 -5.641 -18.245 1.00 67.81 95 ASP A O 1
ATOM 783 N N . LYS A 1 96 ? 9.863 -4.171 -17.791 1.00 70.12 96 LYS A N 1
ATOM 784 C CA . LYS A 1 96 ? 10.595 -5.057 -16.858 1.00 70.12 96 LYS A CA 1
ATOM 785 C C . LYS A 1 96 ? 10.803 -4.368 -15.517 1.00 70.12 96 LYS A C 1
ATOM 787 O O . LYS A 1 96 ? 11.627 -4.803 -14.707 1.00 70.12 96 LYS A O 1
ATOM 792 N N . THR A 1 97 ? 10.109 -3.258 -15.306 1.00 73.44 97 THR A N 1
ATOM 793 C CA . THR A 1 97 ? 10.283 -2.395 -14.152 1.00 73.44 97 THR A CA 1
ATOM 794 C C . THR A 1 97 ? 9.846 -3.082 -12.861 1.00 73.44 97 THR A C 1
ATOM 796 O O . THR A 1 97 ? 10.504 -2.890 -11.839 1.00 73.44 97 THR A O 1
ATOM 799 N N . VAL A 1 98 ? 8.859 -3.988 -12.879 1.00 74.38 98 VAL A N 1
ATOM 800 C CA . VAL A 1 98 ? 8.496 -4.750 -11.668 1.00 74.38 98 VAL A CA 1
ATOM 801 C C . VAL A 1 98 ? 9.643 -5.645 -11.206 1.00 74.38 98 VAL A C 1
ATOM 803 O O . VAL A 1 98 ? 9.876 -5.765 -10.004 1.00 74.38 98 VAL A O 1
ATOM 806 N N . LYS A 1 99 ? 10.452 -6.200 -12.121 1.00 72.19 99 LYS A N 1
ATOM 807 C CA . LYS A 1 99 ? 11.634 -6.997 -11.735 1.00 72.19 99 LYS A CA 1
ATOM 808 C C . LYS A 1 99 ? 12.675 -6.182 -10.966 1.00 72.19 99 LYS A C 1
ATOM 810 O O . LYS A 1 99 ? 13.320 -6.734 -10.080 1.00 72.19 99 LYS A O 1
ATOM 815 N N . LYS A 1 100 ? 12.830 -4.891 -11.275 1.00 67.75 100 LYS A N 1
ATOM 816 C CA . LYS A 1 100 ? 13.708 -3.981 -10.520 1.00 67.75 100 LYS A CA 1
ATOM 817 C C . LYS A 1 100 ? 13.101 -3.613 -9.165 1.00 67.75 100 LYS A C 1
ATOM 819 O O . LYS A 1 100 ? 13.810 -3.558 -8.168 1.00 67.75 100 LYS A O 1
ATOM 824 N N . LEU A 1 101 ? 11.784 -3.411 -9.130 1.00 71.31 101 LEU A N 1
ATOM 825 C CA . LEU A 1 101 ? 11.050 -3.002 -7.932 1.00 71.31 101 LEU A CA 1
ATOM 826 C C . LEU A 1 101 ? 10.881 -4.126 -6.895 1.00 71.31 101 LEU A C 1
ATOM 828 O O . LEU A 1 101 ? 10.787 -3.832 -5.707 1.00 71.31 101 LEU A O 1
ATOM 832 N N . ARG A 1 102 ? 10.946 -5.404 -7.300 1.00 66.44 102 ARG A N 1
ATOM 833 C CA . ARG A 1 102 ? 10.921 -6.581 -6.400 1.00 66.44 102 ARG A CA 1
ATOM 834 C C . ARG A 1 102 ? 12.030 -6.622 -5.341 1.00 66.44 102 ARG A C 1
AT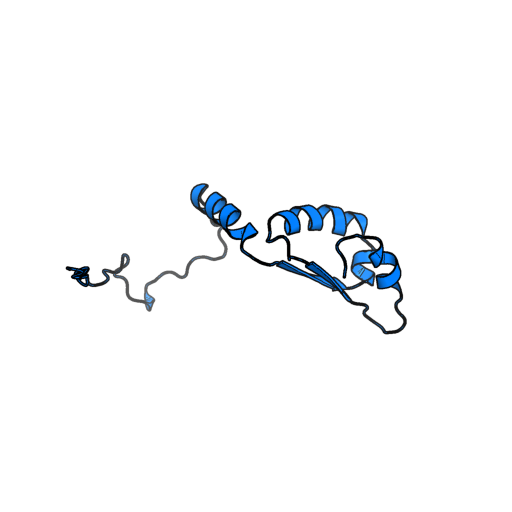OM 836 O O . ARG A 1 102 ? 11.972 -7.449 -4.439 1.00 66.44 102 ARG A O 1
ATOM 843 N N . GLN A 1 103 ? 13.037 -5.752 -5.427 1.00 61.88 103 GLN A N 1
ATOM 844 C CA . GLN A 1 103 ? 14.041 -5.589 -4.368 1.00 61.88 103 GLN A CA 1
ATOM 845 C C . GLN A 1 103 ? 13.473 -4.927 -3.103 1.00 61.88 103 GLN A C 1
ATOM 847 O O . GLN A 1 103 ? 14.077 -5.009 -2.034 1.00 61.88 103 GLN A O 1
ATOM 852 N N . TRP A 1 104 ? 12.307 -4.287 -3.196 1.00 66.25 104 TRP A N 1
ATOM 853 C CA . TRP A 1 104 ? 11.609 -3.755 -2.037 1.00 66.25 104 TRP A CA 1
ATOM 854 C C . TRP A 1 104 ? 10.742 -4.853 -1.416 1.00 66.25 104 TRP A C 1
ATOM 856 O O . TRP A 1 104 ? 9.776 -5.320 -2.013 1.00 66.25 104 TRP A O 1
ATOM 866 N N . SER A 1 105 ? 11.091 -5.251 -0.191 1.00 58.41 105 SER A N 1
ATOM 867 C CA . SER A 1 105 ? 10.587 -6.432 0.535 1.00 58.41 105 SER A CA 1
ATOM 868 C C . SER A 1 105 ? 9.072 -6.510 0.777 1.00 58.41 105 SER A C 1
ATOM 870 O O . SER A 1 105 ? 8.604 -7.485 1.360 1.00 58.41 105 SER A O 1
ATOM 872 N N . ARG A 1 106 ? 8.303 -5.495 0.368 1.00 57.41 106 ARG A N 1
ATOM 873 C CA . ARG A 1 106 ? 6.846 -5.404 0.547 1.00 57.41 106 ARG A CA 1
ATOM 874 C C . ARG A 1 106 ? 6.052 -5.330 -0.759 1.00 57.41 106 ARG A C 1
ATOM 876 O O . ARG A 1 106 ? 4.830 -5.203 -0.701 1.00 57.41 106 ARG A O 1
ATOM 883 N N . ILE A 1 107 ? 6.729 -5.382 -1.905 1.00 57.81 107 ILE A N 1
ATOM 884 C CA . ILE A 1 107 ? 6.085 -5.498 -3.214 1.00 57.81 107 ILE A CA 1
ATOM 885 C C . ILE A 1 107 ? 5.959 -6.984 -3.547 1.00 57.81 107 ILE A C 1
ATOM 887 O O . ILE A 1 107 ? 6.970 -7.683 -3.624 1.00 57.81 107 ILE A O 1
ATOM 891 N N . GLU A 1 108 ? 4.728 -7.442 -3.767 1.00 52.50 108 GLU A N 1
ATOM 892 C CA . GLU A 1 108 ? 4.435 -8.739 -4.399 1.00 52.50 108 GLU A CA 1
ATOM 893 C C . GLU A 1 108 ? 4.201 -8.590 -5.907 1.00 52.50 108 GLU A C 1
ATOM 895 O O . GLU A 1 108 ? 3.515 -7.617 -6.303 1.00 52.50 108 GLU A O 1
#

Solvent-accessible surface area (backbone atoms only — not comparable to full-atom values): 7030 Å² total; per-residue (Å²): 139,89,84,83,88,81,80,81,77,78,88,71,82,87,74,72,94,63,88,64,53,84,88,70,54,78,73,81,71,82,85,55,88,76,78,72,49,72,69,54,51,52,50,49,63,67,46,33,47,80,37,76,48,77,45,81,45,50,24,71,66,42,65,78,38,44,68,60,52,48,68,59,45,53,64,58,52,68,48,28,18,90,84,38,44,41,42,57,42,67,92,46,96,84,59,61,53,52,72,66,52,53,76,43,93,63,49,102

Secondary structure (DSSP, 8-state):
--------PPPPPP--S--S-TTTSPPP-TTS-----HHHHHHHHHHGGGSPPEEEEEHHHHHHTHHHHHHHHHHHHTTS-TT-EEEEE-SSTT--HHHHHTTSTTB-

Organism: NCBI:txid433720